Protein AF-A0A0L1ITR9-F1 (afdb_monomer_lite)

Structure (mmCIF, N/CA/C/O backbone):
data_AF-A0A0L1ITR9-F1
#
_entry.id   AF-A0A0L1ITR9-F1
#
loop_
_atom_site.group_PDB
_atom_site.id
_atom_site.type_symbol
_atom_site.label_atom_id
_atom_site.label_alt_id
_atom_site.label_comp_id
_atom_site.label_asym_id
_atom_site.label_entity_id
_atom_site.label_seq_id
_atom_site.pdbx_PDB_ins_code
_atom_site.Cartn_x
_atom_site.Cartn_y
_atom_site.Cartn_z
_atom_site.occupancy
_atom_site.B_iso_or_equiv
_atom_site.auth_seq_id
_atom_site.auth_comp_id
_atom_site.auth_asym_id
_atom_site.auth_atom_id
_atom_site.pdbx_PDB_model_num
ATOM 1 N N . MET A 1 1 ? 1.481 13.370 52.789 1.00 41.44 1 MET A N 1
ATOM 2 C CA . MET A 1 1 ? 1.783 13.736 51.389 1.00 41.44 1 MET A CA 1
ATOM 3 C C . MET A 1 1 ? 1.053 12.750 50.497 1.00 41.44 1 MET A C 1
ATOM 5 O O . MET A 1 1 ? 1.472 11.607 50.410 1.00 41.44 1 MET A O 1
ATOM 9 N N . LEU A 1 2 ? -0.093 13.161 49.955 1.00 45.22 2 LEU A N 1
ATOM 10 C CA . LEU A 1 2 ? -0.971 12.350 49.114 1.00 45.22 2 LEU A CA 1
ATOM 11 C C . LEU A 1 2 ? -1.088 13.097 47.783 1.00 45.22 2 LEU A C 1
ATOM 13 O O . LEU A 1 2 ? -1.755 14.128 47.729 1.00 45.22 2 LEU A O 1
ATOM 17 N N . PHE A 1 3 ? -0.381 12.639 46.751 1.00 43.41 3 PHE A N 1
ATOM 18 C CA . PHE A 1 3 ? -0.640 13.105 45.391 1.00 43.41 3 PHE A CA 1
ATOM 19 C C . PHE A 1 3 ? -1.745 12.225 44.792 1.00 43.41 3 PHE A C 1
ATOM 21 O O . PHE A 1 3 ? -1.700 11.004 44.968 1.00 43.41 3 PHE A O 1
ATOM 28 N N . PRO A 1 4 ? -2.775 12.835 44.184 1.00 46.94 4 PRO A N 1
ATOM 29 C CA . PRO A 1 4 ? -3.994 12.156 43.783 1.00 46.94 4 PRO A CA 1
ATOM 30 C C . PRO A 1 4 ? -3.747 11.228 42.597 1.00 46.94 4 PRO A C 1
ATOM 32 O O . PRO A 1 4 ? -2.846 11.435 41.785 1.00 46.94 4 PRO A O 1
ATOM 35 N N . GLY A 1 5 ? -4.569 10.183 42.558 1.00 47.94 5 GLY A N 1
ATOM 36 C CA . GLY A 1 5 ? -4.495 9.086 41.617 1.00 47.94 5 GLY A CA 1
ATOM 37 C C . GLY A 1 5 ? -4.455 9.543 40.167 1.00 47.94 5 GLY A C 1
ATOM 38 O O . GLY A 1 5 ? -5.266 10.343 39.705 1.00 47.94 5 GLY A O 1
ATOM 39 N N . PHE A 1 6 ? -3.496 8.953 39.468 1.00 42.38 6 PHE A N 1
ATOM 40 C CA . PHE A 1 6 ? -3.457 8.809 38.029 1.00 42.38 6 PHE A CA 1
ATOM 41 C C . PHE A 1 6 ? -4.741 8.084 37.599 1.00 42.38 6 PHE A C 1
ATOM 43 O O . PHE A 1 6 ? -4.851 6.863 37.718 1.00 42.38 6 PHE A O 1
ATOM 50 N N . ALA A 1 7 ? -5.748 8.857 37.196 1.00 45.38 7 ALA A N 1
ATOM 51 C CA . ALA A 1 7 ? -6.944 8.341 36.554 1.00 45.38 7 ALA A CA 1
ATOM 52 C C . ALA A 1 7 ? -6.525 7.777 35.193 1.00 45.38 7 ALA A C 1
ATOM 54 O O . ALA A 1 7 ? -6.351 8.512 34.224 1.00 45.38 7 ALA A O 1
ATOM 55 N N . LEU A 1 8 ? -6.305 6.463 35.144 1.00 44.38 8 LEU A N 1
ATOM 56 C CA . LEU A 1 8 ? -6.223 5.730 33.892 1.00 44.38 8 LEU A CA 1
ATOM 57 C C . LEU A 1 8 ? -7.656 5.635 33.362 1.00 44.38 8 LEU A C 1
ATOM 59 O O . LEU A 1 8 ? -8.423 4.748 33.743 1.00 44.38 8 LEU A O 1
ATOM 63 N N . GLU A 1 9 ? -8.034 6.635 32.571 1.00 41.38 9 GLU A N 1
ATOM 64 C CA . GLU A 1 9 ? -9.305 6.679 31.866 1.00 41.38 9 GLU A CA 1
ATOM 65 C C . GLU A 1 9 ? -9.405 5.415 31.004 1.00 41.38 9 GLU A C 1
ATOM 67 O O . GLU A 1 9 ? -8.639 5.176 30.071 1.00 41.38 9 GLU A O 1
ATOM 72 N N . SER A 1 10 ? -10.284 4.523 31.449 1.00 46.44 10 SER A N 1
ATOM 73 C CA . SER A 1 10 ? -10.645 3.300 30.757 1.00 46.44 10 SER A CA 1
ATOM 74 C C . SER A 1 10 ? -11.578 3.649 29.606 1.00 46.44 10 SER A C 1
ATOM 76 O O . SER A 1 10 ? -12.419 4.530 29.741 1.00 46.44 10 SER A O 1
ATOM 78 N N . THR A 1 11 ? -11.485 2.861 28.536 1.00 49.69 11 THR A N 1
ATOM 79 C CA . THR A 1 11 ? -12.354 2.876 27.351 1.00 49.69 11 THR A CA 1
ATOM 80 C C . THR A 1 11 ? -11.907 3.811 26.221 1.00 49.69 11 THR A C 1
ATOM 82 O O . THR A 1 11 ? -12.585 4.746 25.813 1.00 49.69 11 THR A O 1
ATOM 85 N N . VAL A 1 12 ? -10.787 3.464 25.580 1.00 48.56 12 VAL A N 1
ATOM 86 C CA . VAL A 1 12 ? -10.720 3.679 24.128 1.00 48.56 12 VAL A CA 1
ATOM 87 C C . VAL A 1 12 ? -11.602 2.599 23.508 1.00 48.56 12 VAL A C 1
ATOM 89 O O . VAL A 1 12 ? -11.151 1.504 23.178 1.00 48.56 12 VAL A O 1
ATOM 92 N N . GLY A 1 13 ? -12.903 2.883 23.439 1.00 41.06 13 GLY A N 1
ATOM 93 C CA . GLY A 1 13 ? -13.769 2.211 22.487 1.00 41.06 13 GLY A CA 1
ATOM 94 C C . GLY A 1 13 ? -13.197 2.514 21.115 1.00 41.06 13 GLY A C 1
ATOM 95 O O . GLY A 1 13 ? -13.208 3.666 20.702 1.00 41.06 13 GLY A O 1
ATOM 96 N N . VAL A 1 14 ? -12.622 1.509 20.461 1.00 45.97 14 VAL A N 1
ATOM 97 C CA . VAL A 1 14 ? -12.189 1.620 19.071 1.00 45.97 14 VAL A CA 1
ATOM 98 C C . VAL A 1 14 ? -13.477 1.705 18.250 1.00 45.97 14 VAL A C 1
ATOM 100 O O . VAL A 1 14 ? -14.190 0.699 18.179 1.00 45.97 14 VAL A O 1
ATOM 103 N N . PRO A 1 15 ? -13.857 2.874 17.699 1.00 41.12 15 PRO A N 1
ATOM 104 C CA . PRO A 1 15 ? -14.972 2.910 16.773 1.00 41.12 15 PRO A CA 1
ATOM 105 C C . PRO A 1 15 ? -14.579 2.063 15.563 1.00 41.12 15 PRO A C 1
ATOM 107 O O . PRO A 1 15 ? -13.482 2.190 15.023 1.00 41.12 15 PRO A O 1
ATOM 110 N N . VAL A 1 16 ? -15.480 1.188 15.137 1.00 46.16 16 VAL A N 1
ATOM 111 C CA . VAL A 1 16 ? -15.321 0.281 13.987 1.00 46.16 16 VAL A CA 1
ATOM 112 C C . VAL A 1 16 ? -15.351 1.010 12.628 1.00 46.16 16 VAL A C 1
ATOM 114 O O . VAL A 1 16 ? -15.528 0.384 11.591 1.00 46.16 16 VAL A O 1
ATOM 117 N N . ASP A 1 17 ? -15.084 2.318 12.642 1.00 45.28 17 ASP A N 1
ATOM 118 C CA . ASP A 1 17 ? -15.018 3.250 11.513 1.00 45.28 17 ASP A CA 1
ATOM 119 C C . ASP A 1 17 ? -13.706 4.072 11.560 1.00 45.28 17 ASP A C 1
ATOM 121 O O . ASP A 1 17 ? -13.636 5.201 11.081 1.00 45.28 17 ASP A O 1
ATOM 125 N N . ALA A 1 18 ? -12.656 3.533 12.193 1.00 45.38 18 ALA A N 1
ATOM 126 C CA . ALA A 1 18 ? -11.388 4.212 12.494 1.00 45.38 18 ALA A CA 1
ATOM 127 C C . ALA A 1 18 ? -10.454 4.422 11.284 1.00 45.38 18 ALA A C 1
ATOM 129 O O . ALA A 1 18 ? -9.237 4.399 11.434 1.00 45.38 18 ALA A O 1
ATOM 130 N N . PHE A 1 19 ? -11.005 4.631 10.090 1.00 47.47 19 PHE A N 1
ATOM 131 C CA . PHE A 1 19 ? -10.255 5.200 8.978 1.00 47.47 19 PHE A CA 1
ATOM 132 C C . PHE A 1 19 ? -10.701 6.655 8.840 1.00 47.47 19 PHE A C 1
ATOM 134 O O . PHE A 1 19 ? -11.608 6.990 8.080 1.00 47.47 19 PHE A O 1
ATOM 141 N N . THR A 1 20 ? -10.143 7.501 9.707 1.00 54.78 20 THR A N 1
ATOM 142 C CA . THR A 1 20 ? -10.438 8.938 9.764 1.00 54.78 20 THR A CA 1
ATOM 143 C C . THR A 1 20 ? -10.297 9.527 8.356 1.00 54.78 20 THR A C 1
ATOM 145 O O . THR A 1 20 ? -9.365 9.163 7.644 1.00 54.78 20 THR A O 1
ATOM 148 N N . ILE A 1 21 ? -11.195 10.425 7.934 1.00 56.72 21 ILE A N 1
ATOM 149 C CA . ILE A 1 21 ? -11.180 11.039 6.585 1.00 56.72 21 ILE A CA 1
ATOM 150 C C . ILE A 1 21 ? -9.780 11.569 6.218 1.00 56.72 21 ILE A C 1
ATOM 152 O O . ILE A 1 21 ? -9.356 11.479 5.068 1.00 56.72 21 ILE A O 1
ATOM 156 N N . ASP A 1 22 ? -9.037 12.064 7.207 1.00 63.72 22 ASP A N 1
ATOM 157 C CA . ASP A 1 22 ? -7.659 12.522 7.060 1.00 63.72 22 ASP A CA 1
ATOM 158 C C . ASP A 1 22 ? -6.688 11.412 6.615 1.00 63.72 22 ASP A C 1
ATOM 160 O O . ASP A 1 22 ? -5.841 11.654 5.758 1.00 63.72 22 ASP A O 1
ATOM 164 N N . GLU A 1 23 ? -6.818 10.185 7.128 1.00 69.44 23 GLU A N 1
ATOM 165 C CA . GLU A 1 23 ? -5.958 9.062 6.734 1.00 69.44 23 GLU A CA 1
ATOM 166 C C . GLU A 1 23 ? -6.239 8.594 5.304 1.00 69.44 23 GLU A C 1
ATOM 168 O O . GLU A 1 23 ? -5.291 8.290 4.580 1.00 69.44 23 GLU A O 1
ATOM 173 N N . ASP A 1 24 ? -7.499 8.606 4.855 1.00 71.81 24 ASP A N 1
ATOM 174 C CA . ASP A 1 24 ? -7.839 8.335 3.449 1.00 71.81 24 ASP A CA 1
ATOM 175 C C . ASP A 1 24 ? -7.189 9.350 2.518 1.00 71.81 24 ASP A C 1
ATOM 177 O O . ASP A 1 24 ? -6.498 8.988 1.564 1.00 71.81 24 ASP A O 1
ATOM 181 N N . VAL A 1 25 ? -7.344 10.633 2.838 1.00 76.38 25 VAL A N 1
ATOM 182 C CA . VAL A 1 25 ? -6.756 11.725 2.061 1.00 76.38 25 VAL A CA 1
ATOM 183 C C . VAL A 1 25 ? -5.231 11.603 2.020 1.00 76.38 25 VAL A C 1
ATOM 185 O O . VAL A 1 25 ? -4.625 11.811 0.964 1.00 76.38 25 VAL A O 1
ATOM 188 N N . ILE A 1 26 ? -4.599 11.215 3.130 1.00 78.50 26 ILE A N 1
ATOM 189 C CA . ILE A 1 26 ? -3.150 11.015 3.191 1.00 78.50 26 ILE A CA 1
ATOM 190 C C . ILE A 1 26 ? -2.724 9.790 2.384 1.00 78.50 26 ILE A C 1
ATOM 192 O O . ILE A 1 26 ? -1.797 9.913 1.582 1.00 78.50 26 ILE A O 1
ATOM 196 N N . LEU A 1 27 ? -3.381 8.634 2.539 1.00 78.69 27 LEU A N 1
ATOM 197 C CA . LEU A 1 27 ? -3.063 7.440 1.753 1.00 78.69 27 LEU A CA 1
ATOM 198 C C . LEU A 1 27 ? -3.215 7.718 0.261 1.00 78.69 27 LEU A C 1
ATOM 200 O O . LEU A 1 27 ? -2.327 7.363 -0.508 1.00 78.69 27 LEU A O 1
ATOM 204 N N . ARG A 1 28 ? -4.272 8.421 -0.146 1.00 79.88 28 ARG A N 1
ATOM 205 C CA . ARG A 1 28 ? -4.489 8.812 -1.542 1.00 79.88 28 ARG A CA 1
ATOM 206 C C . ARG A 1 28 ? -3.400 9.746 -2.047 1.00 79.88 28 ARG A C 1
ATOM 208 O O . ARG A 1 28 ? -2.808 9.462 -3.080 1.00 79.88 28 ARG A O 1
ATOM 215 N N . THR A 1 29 ? -3.049 10.780 -1.284 1.00 82.25 29 THR A N 1
ATOM 216 C CA . THR A 1 29 ? -1.954 11.705 -1.632 1.00 82.25 29 THR A CA 1
ATOM 217 C C . THR A 1 29 ? -0.618 10.972 -1.753 1.00 82.25 29 THR A C 1
ATOM 219 O O . THR A 1 29 ? 0.171 11.230 -2.659 1.00 82.25 29 THR A O 1
ATOM 222 N N . VAL A 1 30 ? -0.354 10.037 -0.841 1.00 85.88 30 VAL A N 1
ATOM 223 C CA . VAL A 1 30 ? 0.868 9.233 -0.819 1.00 85.88 30 VAL A CA 1
ATOM 224 C C . VAL A 1 30 ? 0.908 8.256 -1.994 1.00 85.88 30 VAL A C 1
ATOM 226 O O . VAL A 1 30 ? 1.956 8.118 -2.622 1.00 85.88 30 VAL A O 1
ATOM 2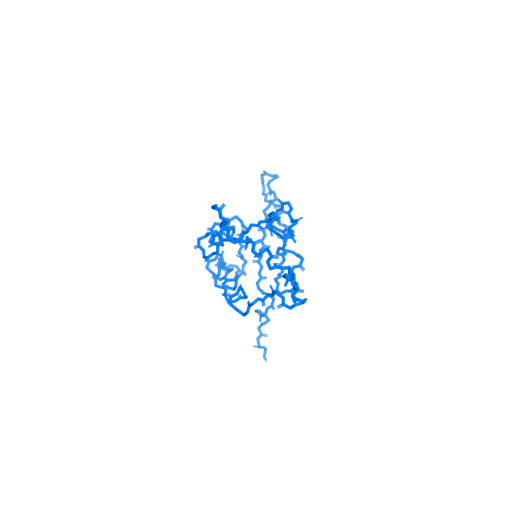29 N N . VAL A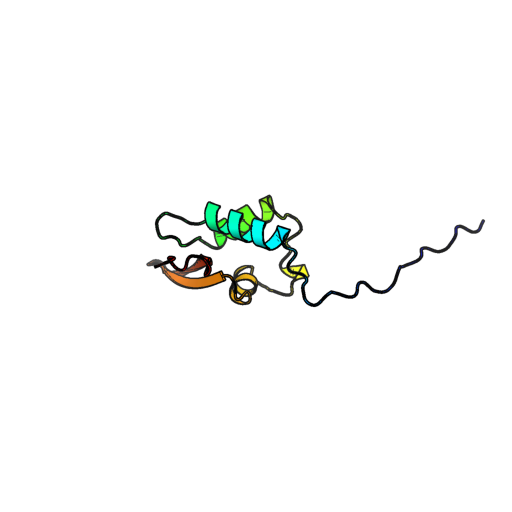 1 31 ? -0.210 7.603 -2.315 1.00 84.19 31 VAL A N 1
ATOM 230 C CA . VAL A 1 31 ? -0.335 6.716 -3.477 1.00 84.19 31 VAL A CA 1
ATOM 231 C C . VAL A 1 31 ? -0.214 7.513 -4.771 1.00 84.19 31 VAL A C 1
ATOM 233 O O . VAL A 1 31 ? 0.523 7.073 -5.639 1.00 84.19 31 VAL A O 1
ATOM 236 N N . GLU A 1 32 ? -0.828 8.691 -4.899 1.00 82.38 32 GLU A N 1
ATOM 237 C CA . GLU A 1 32 ? -0.655 9.579 -6.060 1.00 82.38 32 GLU A CA 1
ATOM 238 C C . GLU A 1 32 ? 0.797 10.024 -6.223 1.00 82.38 32 GLU A C 1
ATOM 240 O O . GLU A 1 32 ? 1.365 9.895 -7.301 1.00 82.38 32 GLU A O 1
ATOM 245 N N . ALA A 1 33 ? 1.432 10.483 -5.145 1.00 83.00 33 ALA A N 1
ATOM 246 C CA . ALA A 1 33 ? 2.823 10.922 -5.179 1.00 83.00 33 ALA A CA 1
ATOM 247 C C . ALA A 1 33 ? 3.816 9.766 -5.410 1.00 83.00 33 ALA A C 1
ATOM 249 O O . ALA A 1 33 ? 4.930 9.994 -5.882 1.00 83.00 33 ALA A O 1
ATOM 250 N N . ALA A 1 34 ? 3.439 8.531 -5.064 1.00 85.12 34 ALA A N 1
ATOM 251 C CA . ALA A 1 34 ? 4.201 7.324 -5.373 1.00 85.12 34 ALA A CA 1
ATOM 252 C C . ALA A 1 34 ? 3.826 6.697 -6.725 1.00 85.12 34 ALA A C 1
ATOM 254 O O . ALA A 1 34 ? 4.563 5.823 -7.193 1.00 85.12 34 ALA A O 1
ATOM 255 N N . SER A 1 35 ? 2.686 7.083 -7.304 1.00 83.38 35 SER A N 1
ATOM 256 C CA . SER A 1 35 ? 2.173 6.558 -8.562 1.00 83.38 35 SER A CA 1
ATOM 257 C C . SER A 1 35 ? 2.997 7.127 -9.693 1.00 83.38 35 SER A C 1
ATOM 259 O O . SER A 1 35 ? 3.127 8.336 -9.858 1.00 83.38 35 SER A O 1
ATOM 261 N N . ASP A 1 36 ? 3.529 6.224 -10.500 1.00 79.94 36 ASP A N 1
ATOM 262 C CA . ASP A 1 36 ? 4.305 6.584 -11.673 1.00 79.94 36 ASP A CA 1
ATOM 263 C C . ASP A 1 36 ? 3.384 6.766 -12.896 1.00 79.94 36 ASP A C 1
ATOM 265 O O . ASP A 1 36 ? 2.151 6.742 -12.784 1.00 79.94 36 ASP A O 1
ATOM 269 N N . TYR A 1 37 ? 3.975 6.892 -14.086 1.00 70.69 37 TYR A N 1
ATOM 270 C CA . TYR A 1 37 ? 3.239 7.052 -15.351 1.00 70.69 37 TYR A CA 1
ATOM 271 C C . TYR A 1 37 ? 2.268 5.897 -15.678 1.00 70.69 37 TYR A C 1
ATOM 273 O O . TYR A 1 37 ? 1.296 6.110 -16.395 1.00 70.69 37 TYR A O 1
ATOM 281 N N . ASP A 1 38 ? 2.488 4.697 -15.129 1.00 74.38 38 ASP A N 1
ATOM 282 C CA . ASP A 1 38 ? 1.614 3.516 -15.298 1.00 74.38 38 ASP A CA 1
ATOM 283 C C . ASP A 1 38 ? 0.324 3.608 -14.452 1.00 74.38 38 ASP A C 1
ATOM 285 O O . ASP A 1 38 ? -0.550 2.751 -14.542 1.00 74.38 38 ASP A O 1
ATOM 289 N N . GLY A 1 39 ? 0.203 4.612 -13.571 1.00 78.38 39 GLY A N 1
ATOM 290 C CA . GLY A 1 39 ? -0.890 4.696 -12.595 1.00 78.38 39 GLY A CA 1
ATOM 291 C C . GLY A 1 39 ? -0.769 3.705 -11.432 1.00 78.38 39 GLY A C 1
ATOM 292 O O . GLY A 1 39 ? -1.701 3.561 -10.641 1.00 78.38 39 GLY A O 1
ATOM 293 N N . TRP A 1 40 ? 0.377 3.029 -11.339 1.00 86.62 40 TRP A N 1
ATOM 294 C CA . TRP A 1 40 ? 0.743 2.132 -10.255 1.00 86.62 40 TRP A CA 1
ATOM 295 C C . TRP A 1 40 ? 1.854 2.751 -9.417 1.00 86.62 40 TRP A C 1
ATOM 297 O O . TRP A 1 40 ? 2.845 3.271 -9.934 1.00 86.62 40 TRP A O 1
ATOM 307 N N . ALA A 1 41 ? 1.712 2.622 -8.108 1.00 88.50 41 ALA A N 1
ATOM 308 C CA . ALA A 1 41 ? 2.649 3.104 -7.119 1.00 88.50 41 ALA A CA 1
ATOM 309 C C . ALA A 1 41 ? 3.429 1.945 -6.499 1.00 88.50 41 ALA A C 1
ATOM 311 O O . ALA A 1 41 ? 2.858 0.935 -6.087 1.00 88.50 41 ALA A O 1
ATOM 312 N N . ARG A 1 42 ? 4.754 2.074 -6.402 1.00 88.12 42 ARG A N 1
ATOM 313 C CA . ARG A 1 42 ? 5.587 1.050 -5.750 1.00 88.12 42 ARG A CA 1
ATOM 314 C C . ARG A 1 42 ? 5.397 1.114 -4.247 1.00 88.12 42 ARG A C 1
ATOM 316 O O . ARG A 1 42 ? 5.534 2.183 -3.651 1.00 88.12 42 ARG A O 1
ATOM 323 N N . ILE A 1 43 ? 5.198 -0.034 -3.608 1.00 85.00 43 ILE A N 1
ATOM 324 C CA . ILE A 1 43 ? 4.977 -0.066 -2.165 1.00 85.00 43 ILE A CA 1
ATOM 325 C C . ILE A 1 43 ? 6.150 0.478 -1.352 1.00 85.00 43 ILE A C 1
ATOM 327 O O . ILE A 1 43 ? 5.953 1.073 -0.298 1.00 85.00 43 ILE A O 1
ATOM 331 N N . SER A 1 44 ? 7.372 0.304 -1.854 1.00 84.38 44 SER A N 1
ATOM 332 C CA . SER A 1 44 ? 8.585 0.833 -1.232 1.00 84.38 44 SER A CA 1
ATOM 333 C C . SER A 1 44 ? 8.547 2.363 -1.183 1.00 84.38 44 SER A C 1
ATOM 335 O O . SER A 1 44 ? 8.897 2.971 -0.171 1.00 84.38 44 SER A O 1
ATOM 337 N N . THR A 1 45 ? 8.060 2.990 -2.259 1.00 87.19 45 THR A N 1
ATOM 338 C CA . THR A 1 45 ? 7.867 4.441 -2.344 1.00 87.19 45 THR A CA 1
ATOM 339 C C . THR A 1 45 ? 6.713 4.889 -1.454 1.00 87.19 45 THR A C 1
ATOM 341 O O . THR A 1 45 ? 6.882 5.840 -0.694 1.00 87.19 45 THR A O 1
ATOM 344 N N . ILE A 1 46 ? 5.585 4.170 -1.483 1.00 86.06 46 ILE A N 1
ATOM 345 C CA . ILE A 1 46 ? 4.425 4.431 -0.618 1.00 86.06 46 ILE A CA 1
ATOM 346 C C . ILE A 1 46 ? 4.845 4.397 0.841 1.00 86.06 46 ILE A C 1
ATOM 348 O O . ILE A 1 46 ? 4.588 5.356 1.545 1.00 86.06 46 ILE A O 1
ATOM 352 N N . GLY A 1 47 ? 5.542 3.356 1.297 1.00 81.56 47 GLY A N 1
ATOM 353 C CA . GLY A 1 47 ? 5.989 3.261 2.686 1.00 81.56 47 GLY A CA 1
ATOM 354 C C . GLY A 1 47 ? 6.877 4.431 3.094 1.00 81.56 47 GLY A C 1
ATOM 355 O O . GLY A 1 47 ? 6.675 5.012 4.156 1.00 81.56 47 GLY A O 1
ATOM 356 N N . ARG A 1 48 ? 7.801 4.851 2.221 1.00 83.56 48 ARG A N 1
ATOM 357 C CA . ARG A 1 48 ? 8.670 6.006 2.485 1.00 83.56 48 ARG A CA 1
ATOM 358 C C . ARG A 1 48 ? 7.895 7.322 2.581 1.00 83.56 48 ARG A C 1
ATOM 360 O O . ARG A 1 48 ? 8.201 8.145 3.441 1.00 83.56 48 ARG A O 1
ATOM 367 N N . LEU A 1 49 ? 6.930 7.543 1.693 1.00 84.62 49 LEU A N 1
ATOM 368 C CA . LEU A 1 49 ? 6.074 8.729 1.721 1.00 84.62 49 LEU A CA 1
ATOM 369 C C . LEU A 1 49 ? 5.080 8.678 2.885 1.00 84.62 49 LEU A C 1
ATOM 371 O O . LEU A 1 49 ? 4.830 9.698 3.515 1.00 84.62 49 LEU A O 1
ATOM 375 N N . LEU A 1 50 ? 4.587 7.493 3.228 1.00 80.56 50 LEU A N 1
ATOM 376 C CA . LEU A 1 50 ? 3.650 7.272 4.316 1.00 80.56 50 LEU A CA 1
ATOM 377 C C . LEU A 1 50 ? 4.298 7.561 5.663 1.00 80.56 50 LEU A C 1
ATOM 379 O O . LEU A 1 50 ? 3.719 8.296 6.441 1.00 80.56 50 LEU A O 1
ATOM 383 N N . THR A 1 51 ? 5.531 7.109 5.907 1.00 80.31 51 THR A N 1
ATOM 384 C CA . THR A 1 51 ? 6.284 7.496 7.114 1.00 80.31 51 THR A CA 1
ATOM 385 C C . THR A 1 51 ? 6.525 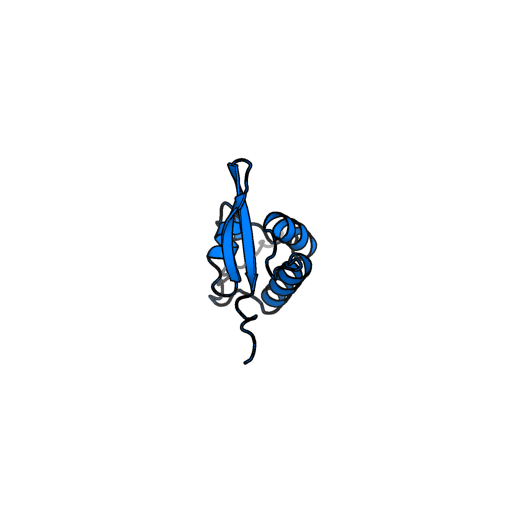9.008 7.194 1.00 80.31 51 THR A C 1
ATOM 387 O O . THR A 1 51 ? 6.647 9.556 8.286 1.00 80.31 51 THR A O 1
ATOM 390 N N . LYS A 1 52 ? 6.597 9.701 6.049 1.00 81.38 52 LYS A N 1
ATOM 391 C CA . LYS A 1 52 ? 6.766 11.159 6.000 1.00 81.38 52 LYS A CA 1
ATOM 392 C C . LYS A 1 52 ? 5.460 11.902 6.300 1.00 81.38 52 LYS A C 1
ATOM 394 O O . LYS A 1 52 ? 5.508 12.914 6.991 1.00 81.38 52 LYS A O 1
ATOM 399 N N . SER A 1 53 ? 4.333 11.430 5.771 1.00 78.38 53 SER A N 1
ATOM 400 C CA . SER A 1 53 ? 3.020 12.058 5.964 1.00 78.38 53 SER A CA 1
ATOM 401 C C . SER A 1 53 ? 2.367 11.660 7.292 1.00 78.38 53 SER A C 1
ATOM 403 O O . SER A 1 53 ? 1.813 12.507 7.982 1.00 78.38 53 SER A O 1
ATOM 405 N N . CYS A 1 54 ? 2.491 10.391 7.674 1.00 71.44 54 CYS A N 1
ATOM 406 C CA . CYS A 1 54 ? 1.997 9.799 8.912 1.00 71.44 54 CYS A CA 1
ATOM 407 C C . CYS A 1 54 ? 3.136 9.039 9.615 1.00 71.44 54 CYS A C 1
ATOM 409 O O . CYS A 1 54 ? 3.264 7.821 9.460 1.00 71.44 54 CYS A O 1
ATOM 411 N N . PRO A 1 55 ? 3.966 9.719 10.424 1.00 67.75 55 PRO A N 1
ATOM 412 C CA . PRO A 1 55 ? 4.999 9.050 11.217 1.00 67.75 55 PRO A CA 1
ATOM 413 C C .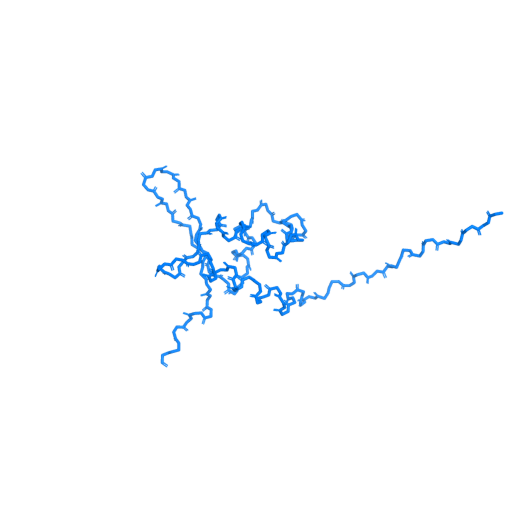 PRO A 1 55 ? 4.416 8.099 12.276 1.00 67.75 55 PRO A C 1
ATOM 415 O O . PRO A 1 55 ? 5.110 7.188 12.720 1.00 67.75 55 PRO A O 1
ATOM 418 N N . ASP A 1 56 ? 3.144 8.286 12.644 1.00 64.31 56 ASP A N 1
ATOM 419 C CA . ASP A 1 56 ? 2.401 7.422 13.571 1.00 64.31 56 ASP A CA 1
ATOM 420 C C . ASP A 1 56 ? 1.890 6.125 12.913 1.00 64.31 56 ASP A C 1
ATOM 422 O O . ASP A 1 56 ? 1.430 5.206 13.588 1.00 64.31 56 ASP A O 1
ATOM 426 N N . PHE A 1 57 ? 2.012 6.009 11.584 1.00 65.00 57 PHE A N 1
ATOM 427 C CA . PHE A 1 57 ? 1.568 4.835 10.839 1.00 65.00 57 PHE A CA 1
ATOM 428 C C . PHE A 1 57 ? 2.505 3.643 11.084 1.00 65.00 57 PHE A C 1
ATOM 430 O O . PHE A 1 57 ? 3.423 3.343 10.316 1.00 65.00 57 PHE A O 1
ATOM 437 N N . GLY A 1 58 ? 2.284 2.962 12.205 1.00 59.47 58 GLY A N 1
ATOM 438 C CA . GLY A 1 58 ? 3.019 1.779 12.615 1.00 59.47 58 GLY A CA 1
ATOM 439 C C . GLY A 1 58 ? 2.299 0.507 12.186 1.00 59.47 58 GLY A C 1
ATOM 440 O O . GLY A 1 58 ? 1.230 0.193 12.695 1.00 59.47 58 GLY A O 1
ATOM 441 N N . SER A 1 59 ? 2.925 -0.315 11.341 1.00 55.28 59 SER A N 1
ATOM 442 C CA . SER A 1 59 ? 2.445 -1.673 11.022 1.00 55.28 59 SER A CA 1
ATOM 443 C C . SER A 1 59 ? 2.170 -2.526 12.273 1.00 55.28 59 SER A C 1
ATOM 445 O O . SER A 1 59 ? 1.284 -3.378 12.275 1.00 55.28 59 SER A O 1
ATOM 447 N N . ARG A 1 60 ? 2.881 -2.229 13.371 1.00 57.38 60 ARG A N 1
ATOM 448 C CA . ARG A 1 60 ? 2.711 -2.833 14.698 1.00 57.38 60 ARG A CA 1
ATOM 449 C C . ARG A 1 60 ? 1.422 -2.408 15.409 1.00 57.38 60 ARG A C 1
ATOM 451 O O . ARG A 1 60 ? 0.864 -3.220 16.137 1.00 57.38 60 ARG A O 1
ATOM 458 N N . THR A 1 61 ? 0.954 -1.184 15.175 1.00 63.41 61 THR A N 1
ATOM 459 C CA . THR A 1 61 ? -0.331 -0.669 15.675 1.00 63.41 61 THR A CA 1
ATOM 460 C C . THR A 1 61 ? -1.498 -1.367 14.977 1.00 63.41 61 THR A C 1
ATOM 462 O O . THR A 1 61 ? -2.513 -1.654 15.599 1.00 63.41 61 THR A O 1
ATOM 465 N N . TYR A 1 62 ? -1.308 -1.728 13.707 1.00 63.31 62 TYR A N 1
ATOM 466 C CA . TYR A 1 62 ? -2.319 -2.385 12.878 1.00 63.31 62 TYR A CA 1
ATOM 467 C C . TYR A 1 62 ? -2.226 -3.922 12.847 1.00 63.31 62 TYR A C 1
ATOM 469 O O . TYR A 1 62 ? -3.040 -4.572 12.201 1.00 63.31 62 TYR A O 1
ATOM 477 N N . GLY A 1 63 ? -1.241 -4.528 13.519 1.00 66.62 63 GLY A N 1
ATOM 478 C CA . GLY A 1 63 ? -1.089 -5.989 13.591 1.00 66.62 63 GLY A CA 1
ATOM 479 C C . GLY A 1 63 ? -0.549 -6.669 12.323 1.00 66.62 63 GLY A C 1
ATOM 480 O O . GLY A 1 63 ? -0.516 -7.898 12.264 1.00 66.62 63 GLY A O 1
ATOM 481 N N . TYR A 1 64 ? -0.076 -5.910 11.330 1.00 69.56 64 TYR A N 1
ATOM 482 C CA . TYR A 1 64 ? 0.439 -6.451 10.067 1.00 69.56 64 TYR A CA 1
ATOM 483 C C . TYR A 1 64 ? 1.969 -6.532 10.056 1.00 69.56 64 TYR A C 1
ATOM 485 O O . TYR A 1 64 ? 2.671 -5.621 10.489 1.00 69.56 64 TYR A O 1
ATOM 493 N N . GLN A 1 65 ? 2.520 -7.610 9.489 1.00 67.81 65 GLN A N 1
ATOM 494 C CA . GLN A 1 65 ? 3.978 -7.765 9.336 1.00 67.81 65 GLN A CA 1
ATOM 495 C C . GLN A 1 65 ? 4.569 -6.853 8.259 1.00 67.81 65 GLN A C 1
ATOM 497 O O . GLN A 1 65 ? 5.752 -6.517 8.306 1.00 67.81 65 GLN A O 1
ATOM 502 N N . LYS A 1 66 ? 3.766 -6.480 7.259 1.00 73.50 66 LYS A N 1
ATOM 503 C CA . LYS A 1 66 ? 4.203 -5.685 6.112 1.00 73.50 66 LYS A CA 1
ATOM 504 C C . LYS A 1 66 ? 3.123 -4.680 5.756 1.00 73.50 66 LYS A C 1
ATOM 506 O O . LYS A 1 66 ? 1.945 -5.024 5.744 1.00 73.50 66 LYS A O 1
ATOM 511 N N . LEU A 1 67 ? 3.545 -3.479 5.364 1.00 76.81 67 LEU A N 1
ATOM 512 C CA . LEU A 1 67 ? 2.653 -2.459 4.810 1.00 76.81 67 LEU A CA 1
ATOM 513 C C . LEU A 1 67 ? 1.830 -3.004 3.630 1.00 76.81 67 LEU A C 1
ATOM 515 O O . LEU A 1 67 ? 0.680 -2.633 3.455 1.00 76.81 67 LEU A O 1
ATOM 519 N N . SER A 1 68 ? 2.393 -3.943 2.863 1.00 77.94 68 SER A N 1
ATOM 520 C CA . SER A 1 68 ? 1.693 -4.603 1.756 1.00 77.94 68 SER A CA 1
ATOM 521 C C . SER A 1 68 ? 0.448 -5.344 2.167 1.00 77.94 68 SER A C 1
ATOM 523 O O . SER A 1 68 ? -0.500 -5.370 1.401 1.00 77.94 68 SER A O 1
ATOM 525 N N . ASP A 1 69 ? 0.484 -5.979 3.331 1.00 77.88 69 ASP A N 1
ATOM 526 C CA . ASP A 1 69 ? -0.628 -6.782 3.815 1.00 77.88 69 ASP A CA 1
ATOM 527 C C . ASP A 1 69 ? -1.742 -5.872 4.329 1.00 77.88 69 ASP A C 1
ATOM 529 O O . ASP A 1 69 ? -2.901 -6.068 3.994 1.00 77.88 69 ASP A O 1
ATOM 533 N N . LEU A 1 70 ? -1.359 -4.786 5.008 1.00 79.12 70 LEU A N 1
ATOM 534 C CA . LEU A 1 70 ? -2.278 -3.736 5.437 1.00 79.12 70 LEU A CA 1
ATOM 535 C C . LEU A 1 70 ? -2.988 -3.079 4.248 1.00 79.12 70 LEU A C 1
ATOM 537 O O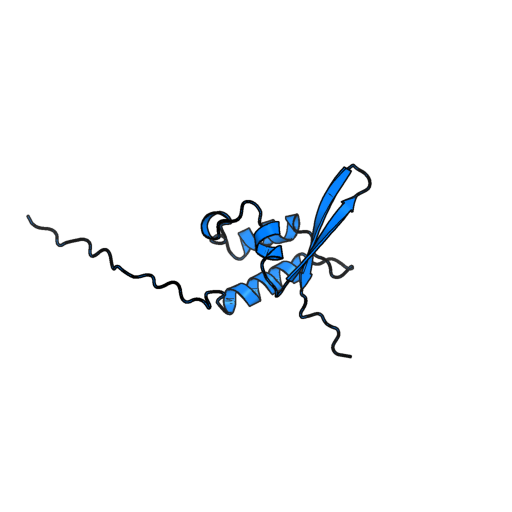 . LEU A 1 70 ? -4.209 -2.966 4.240 1.00 79.12 70 LEU A O 1
ATOM 541 N N . ILE A 1 71 ? -2.232 -2.658 3.231 1.00 78.94 71 ILE A N 1
ATOM 542 C CA . ILE A 1 71 ? -2.809 -2.021 2.042 1.00 78.94 71 ILE A CA 1
ATOM 543 C C . ILE A 1 71 ? -3.647 -3.032 1.249 1.00 78.94 71 ILE A C 1
ATOM 545 O O . ILE A 1 71 ? -4.713 -2.672 0.769 1.00 78.94 71 ILE A O 1
ATOM 549 N N . ALA A 1 72 ? -3.209 -4.292 1.144 1.00 78.69 72 ALA A N 1
ATOM 550 C CA . ALA A 1 72 ? -3.976 -5.348 0.480 1.00 78.69 72 ALA A CA 1
ATOM 551 C C . ALA A 1 72 ? -5.274 -5.705 1.220 1.00 78.69 72 ALA A C 1
ATOM 553 O O . ALA A 1 72 ? -6.237 -6.129 0.586 1.00 78.69 72 ALA A O 1
ATOM 554 N N . ALA A 1 73 ? -5.301 -5.549 2.545 1.00 78.38 73 ALA A N 1
ATOM 555 C CA . ALA A 1 73 ? -6.502 -5.717 3.352 1.00 78.38 73 ALA A CA 1
ATOM 556 C C . ALA A 1 73 ? -7.483 -4.544 3.196 1.00 78.38 73 ALA A C 1
ATOM 558 O O . ALA A 1 73 ? -8.667 -4.698 3.494 1.00 78.38 73 ALA A O 1
ATOM 559 N N . SER A 1 74 ? -7.015 -3.383 2.722 1.00 75.06 74 SER A N 1
ATOM 560 C CA . SER A 1 74 ? -7.877 -2.233 2.466 1.00 75.06 74 SER A CA 1
ATOM 561 C C . SER A 1 74 ? -8.628 -2.401 1.139 1.00 75.06 74 SER A C 1
ATOM 563 O O . SER A 1 74 ? -7.995 -2.516 0.090 1.00 75.06 74 SER A O 1
ATOM 565 N N . PRO A 1 75 ? -9.973 -2.359 1.132 1.00 74.06 75 PRO A N 1
ATOM 566 C CA . PRO A 1 75 ? -10.762 -2.500 -0.093 1.00 74.06 75 PRO A CA 1
ATOM 567 C C . PRO A 1 75 ? -10.667 -1.281 -1.026 1.00 74.06 75 PRO A C 1
ATOM 569 O O . PRO A 1 75 ? -11.084 -1.365 -2.181 1.00 74.06 75 PRO A O 1
ATOM 572 N N . LEU A 1 76 ? -10.131 -0.159 -0.535 1.00 75.12 76 LEU A N 1
ATOM 573 C CA . LEU A 1 76 ? -9.981 1.104 -1.268 1.00 75.12 76 LEU A CA 1
ATOM 574 C C . LEU A 1 76 ? -8.819 1.066 -2.269 1.00 75.12 76 LEU A C 1
ATOM 576 O O . LEU A 1 76 ? -8.829 1.766 -3.283 1.00 75.12 76 LEU A O 1
ATOM 580 N N . PHE A 1 77 ? -7.824 0.222 -1.999 1.00 83.31 77 PHE A N 1
ATOM 581 C CA . PHE A 1 77 ? -6.618 0.114 -2.802 1.00 83.31 77 PHE A CA 1
ATOM 582 C C . PHE A 1 77 ? -6.523 -1.270 -3.419 1.00 83.31 77 PHE A C 1
ATOM 584 O O . PHE A 1 77 ? -6.931 -2.277 -2.849 1.00 83.31 77 PHE A O 1
ATOM 591 N N . GLU A 1 78 ? -5.954 -1.331 -4.610 1.00 85.19 78 GLU A N 1
ATOM 592 C CA . GLU A 1 78 ? -5.643 -2.588 -5.252 1.00 85.19 78 GLU A CA 1
ATOM 593 C C . GLU A 1 78 ? -4.144 -2.822 -5.241 1.00 85.19 78 GLU A C 1
ATOM 595 O O . GLU A 1 78 ? -3.365 -2.024 -5.760 1.00 85.19 78 GLU A O 1
ATOM 600 N N . THR A 1 79 ? -3.737 -3.952 -4.672 1.00 86.81 79 THR A N 1
ATOM 601 C CA . THR A 1 79 ? -2.338 -4.364 -4.639 1.00 86.81 79 THR A CA 1
ATOM 602 C C . THR A 1 79 ? -2.085 -5.498 -5.621 1.00 86.81 79 THR A C 1
ATOM 604 O O . THR A 1 79 ? -2.766 -6.519 -5.582 1.00 86.81 79 THR A O 1
ATOM 607 N N . THR A 1 80 ? -1.062 -5.363 -6.456 1.00 85.69 80 THR A N 1
ATOM 608 C CA . THR A 1 80 ? -0.587 -6.401 -7.373 1.00 85.69 80 THR A CA 1
ATOM 609 C C . THR A 1 80 ? 0.881 -6.688 -7.103 1.00 85.69 80 THR A C 1
ATOM 611 O O . THR A 1 80 ? 1.695 -5.779 -6.974 1.00 85.69 80 THR A O 1
ATOM 614 N N . ARG A 1 81 ? 1.249 -7.968 -7.047 1.00 87.25 81 ARG A N 1
ATOM 615 C CA . ARG A 1 81 ? 2.647 -8.399 -6.933 1.00 87.25 81 ARG A CA 1
ATOM 616 C C . ARG A 1 81 ? 3.158 -8.713 -8.338 1.00 87.25 81 ARG A C 1
ATOM 618 O O . ARG A 1 81 ? 2.629 -9.618 -8.975 1.00 87.25 81 ARG A O 1
ATOM 625 N N . ARG A 1 82 ? 4.147 -7.964 -8.833 1.00 84.69 82 ARG A N 1
ATOM 626 C CA . ARG A 1 82 ? 4.792 -8.217 -10.130 1.00 84.69 82 ARG A CA 1
ATOM 627 C C . ARG A 1 82 ? 6.178 -8.815 -9.895 1.00 84.69 82 ARG A C 1
ATOM 629 O O . ARG A 1 82 ? 6.972 -8.271 -9.128 1.00 84.69 82 ARG A O 1
ATOM 636 N N . SER A 1 83 ? 6.468 -9.926 -10.562 1.00 84.56 83 SER A N 1
ATOM 637 C CA . SER A 1 83 ? 7.804 -10.524 -10.578 1.00 84.56 83 SER A CA 1
ATOM 638 C C . SER A 1 83 ? 8.648 -9.841 -11.655 1.00 84.56 83 SER A C 1
ATOM 640 O O . SER A 1 83 ? 8.269 -9.813 -12.824 1.00 84.56 83 SER A O 1
ATOM 642 N N . LEU A 1 84 ? 9.766 -9.249 -11.248 1.00 82.38 84 LEU A N 1
ATOM 643 C CA . LEU A 1 84 ? 10.732 -8.570 -12.111 1.00 82.38 84 LEU A CA 1
ATOM 644 C C . LEU A 1 84 ? 11.799 -9.565 -12.614 1.00 82.38 84 LEU A C 1
ATOM 646 O O . LEU A 1 84 ? 11.994 -10.607 -11.986 1.00 82.38 84 LEU A O 1
ATOM 650 N N . PRO A 1 85 ? 12.528 -9.253 -13.707 1.00 77.25 85 PRO A N 1
ATOM 651 C CA . PRO A 1 85 ? 13.479 -10.160 -14.375 1.00 77.25 85 PRO A CA 1
ATOM 652 C C . PRO A 1 85 ? 14.778 -10.462 -13.593 1.00 77.25 85 PRO A C 1
ATOM 654 O O . PRO A 1 85 ? 15.816 -10.732 -14.185 1.00 77.25 85 PRO A O 1
ATOM 657 N N . ASN A 1 86 ? 14.745 -10.411 -12.264 1.00 79.19 86 ASN A N 1
ATOM 658 C CA . ASN A 1 86 ? 15.894 -10.643 -11.390 1.00 79.19 86 ASN A CA 1
ATOM 659 C C . ASN A 1 86 ? 15.458 -11.329 -10.077 1.00 79.19 86 ASN A C 1
ATOM 661 O O . ASN A 1 86 ? 15.965 -11.007 -9.010 1.00 79.19 86 ASN A O 1
ATOM 665 N N . 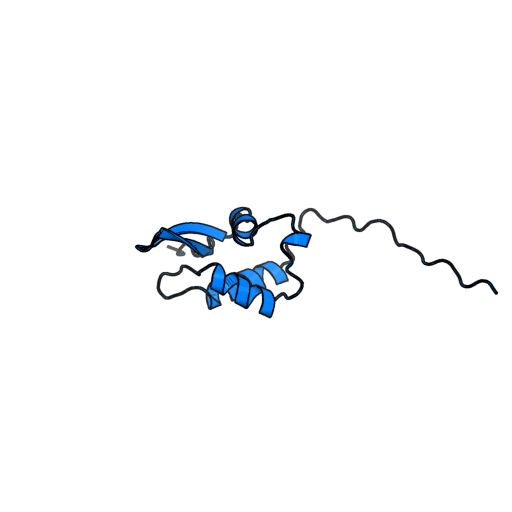ASP A 1 87 ? 14.422 -12.176 -10.151 1.00 79.44 87 ASP A N 1
ATOM 666 C CA . ASP A 1 87 ? 13.784 -12.887 -9.024 1.00 79.44 87 ASP A CA 1
ATOM 667 C C . ASP A 1 87 ? 13.235 -11.991 -7.894 1.00 79.44 87 ASP A C 1
ATOM 669 O O . ASP A 1 87 ? 12.808 -12.463 -6.838 1.00 79.44 87 ASP A O 1
ATOM 673 N N . PHE A 1 88 ? 13.164 -10.678 -8.119 1.00 80.75 88 PHE A N 1
ATOM 674 C CA . PHE A 1 88 ? 12.546 -9.750 -7.182 1.00 80.75 88 PHE A CA 1
ATOM 675 C C . PHE A 1 88 ? 11.046 -9.653 -7.436 1.00 80.75 88 PHE A C 1
ATOM 677 O O . PHE A 1 88 ? 10.592 -9.385 -8.546 1.00 80.75 88 PHE A O 1
ATOM 684 N N . THR A 1 89 ? 10.262 -9.840 -6.378 1.00 82.62 89 THR A N 1
ATOM 685 C CA . THR A 1 89 ? 8.825 -9.565 -6.399 1.00 82.62 89 THR A CA 1
ATOM 686 C C . THR A 1 89 ? 8.600 -8.169 -5.847 1.00 82.62 89 THR A C 1
ATOM 688 O O . THR A 1 89 ? 8.835 -7.929 -4.662 1.00 82.62 89 THR A O 1
ATOM 691 N N . GLU A 1 90 ? 8.136 -7.257 -6.693 1.00 86.19 90 GLU A N 1
ATOM 692 C CA . GLU A 1 90 ? 7.786 -5.906 -6.279 1.00 86.19 90 GLU A CA 1
ATOM 693 C C . GLU A 1 90 ? 6.268 -5.759 -6.200 1.00 86.19 90 GLU A C 1
ATOM 695 O O . GLU A 1 90 ? 5.517 -6.252 -7.045 1.00 86.19 90 GLU A O 1
ATOM 700 N N . ILE A 1 91 ? 5.806 -5.122 -5.128 1.00 87.06 91 ILE A N 1
ATOM 701 C CA . ILE A 1 91 ? 4.383 -4.914 -4.884 1.00 87.06 91 ILE A CA 1
ATOM 702 C C . ILE A 1 91 ? 4.033 -3.515 -5.357 1.00 87.06 91 ILE A C 1
ATOM 704 O O . ILE A 1 91 ? 4.629 -2.522 -4.934 1.00 87.06 91 ILE A O 1
ATOM 708 N N . PHE A 1 92 ? 3.046 -3.470 -6.229 1.00 87.94 92 PHE A N 1
ATOM 709 C CA . PHE A 1 92 ? 2.456 -2.271 -6.772 1.00 87.94 92 PHE A CA 1
ATOM 710 C C . PHE A 1 92 ? 1.083 -2.078 -6.152 1.00 87.94 92 PHE A C 1
ATOM 712 O O . PHE A 1 92 ? 0.368 -3.043 -5.892 1.00 87.94 92 PHE A O 1
ATOM 719 N N . VAL A 1 93 ? 0.725 -0.830 -5.914 1.00 87.62 93 VAL A N 1
ATOM 720 C CA . VAL A 1 93 ? -0.552 -0.419 -5.350 1.00 87.62 93 VAL A CA 1
ATOM 721 C C . VAL A 1 93 ? -1.158 0.599 -6.299 1.00 87.62 93 VAL A C 1
ATOM 723 O O . VAL A 1 93 ? -0.453 1.480 -6.785 1.00 87.62 93 VAL A O 1
ATOM 726 N N . ARG A 1 94 ? -2.452 0.497 -6.561 1.00 85.00 94 ARG A N 1
ATOM 727 C CA . ARG A 1 94 ? -3.222 1.530 -7.248 1.00 85.00 94 ARG A CA 1
ATOM 728 C C . ARG A 1 94 ? -4.470 1.862 -6.450 1.00 85.00 94 ARG A C 1
ATOM 730 O O . ARG A 1 94 ? -4.989 1.023 -5.720 1.00 85.00 94 ARG A O 1
ATOM 737 N N . ASP A 1 95 ? -4.944 3.084 -6.598 1.00 84.19 95 ASP A N 1
ATOM 738 C CA . ASP A 1 95 ? -6.234 3.503 -6.064 1.00 84.19 95 ASP A CA 1
ATOM 739 C C . ASP A 1 95 ? -7.369 2.912 -6.921 1.00 84.19 95 ASP A C 1
ATOM 741 O O . ASP A 1 95 ? -7.318 3.004 -8.150 1.00 84.19 95 ASP A O 1
ATOM 745 N N . LYS A 1 96 ? -8.368 2.272 -6.290 1.00 74.44 96 LYS A N 1
ATOM 746 C CA . LYS A 1 96 ? -9.513 1.684 -7.011 1.00 74.44 96 LYS A CA 1
ATOM 747 C C . LYS A 1 96 ? -10.539 2.719 -7.451 1.00 74.44 96 LYS A C 1
ATOM 749 O O . LYS A 1 96 ? -11.254 2.465 -8.411 1.00 74.44 96 LYS A O 1
ATOM 754 N N . ARG A 1 97 ? -10.610 3.875 -6.783 1.00 68.69 97 ARG A N 1
ATOM 755 C CA . ARG A 1 97 ? -11.528 4.961 -7.153 1.00 68.69 97 ARG A CA 1
ATOM 756 C C . ARG A 1 97 ? -11.140 5.609 -8.481 1.00 68.69 97 ARG A C 1
ATOM 758 O O . ARG A 1 97 ? -11.981 6.240 -9.109 1.00 68.69 97 ARG A O 1
ATOM 765 N N . ARG A 1 98 ? -9.915 5.395 -8.961 1.00 61.94 98 ARG A N 1
ATOM 766 C CA . ARG A 1 98 ? -9.505 5.677 -10.341 1.00 61.94 98 ARG A CA 1
ATOM 767 C C . ARG A 1 98 ? -10.156 4.735 -11.373 1.00 61.94 98 ARG A C 1
ATOM 769 O O . ARG A 1 98 ? -9.551 4.464 -12.411 1.00 61.94 98 ARG A O 1
ATOM 776 N N . GLU A 1 99 ? -11.370 4.241 -11.115 1.00 53.62 99 GLU A N 1
ATOM 777 C CA . GLU A 1 99 ? -12.280 3.906 -12.207 1.00 53.62 99 GLU A CA 1
ATOM 778 C C . GLU A 1 99 ? -12.383 5.167 -13.076 1.00 53.62 99 GLU A C 1
ATOM 780 O O . GLU A 1 99 ? -12.679 6.243 -12.543 1.00 53.62 99 GLU A O 1
ATOM 785 N N . PRO A 1 100 ? -12.033 5.098 -14.373 1.00 46.44 100 PRO A N 1
ATOM 786 C CA . PRO A 1 100 ? -12.349 6.197 -15.260 1.00 46.44 100 PRO A CA 1
ATOM 787 C C . PRO A 1 100 ? -13.864 6.373 -15.173 1.00 46.44 100 PRO A C 1
ATOM 789 O O . PRO A 1 100 ? -14.615 5.428 -15.394 1.00 46.44 100 PRO A O 1
ATOM 792 N N . GLU A 1 101 ? -14.296 7.560 -14.767 1.00 45.72 101 GLU A N 1
ATOM 793 C CA . GLU A 1 101 ? -15.642 8.020 -15.073 1.00 45.72 101 GLU A CA 1
ATOM 794 C C . GLU A 1 101 ? -15.768 7.916 -16.605 1.00 45.72 101 GLU A C 1
ATOM 796 O O . GLU A 1 101 ? -15.108 8.672 -17.322 1.00 45.72 101 GLU A O 1
ATOM 801 N N . GLU A 1 102 ? -16.457 6.876 -17.092 1.00 47.12 102 GLU A N 1
ATOM 802 C CA . GLU A 1 102 ? -16.812 6.713 -18.511 1.00 47.12 102 GLU A CA 1
ATOM 803 C C . GLU A 1 102 ? -17.950 7.661 -18.900 1.00 47.12 102 GLU A C 1
ATOM 805 O O . GLU A 1 102 ? -18.918 7.791 -18.112 1.00 47.12 102 GLU A O 1
#

Foldseek 3Di:
DDDDDDPPDDDPPPPPVPCPPLNVVQLQVLQVVQQDPVQKGWVVSSVVSCCVSCVVPDCVVVVHPDPQVVQCPDPQKDWDWDQDPPRDTIIIIHGPVPPPPD

Sequence (102 aa):
MLFPGFALESTVGVPVDAFTIDEDVILRTVVEAASDYDGWARISTIGRLLTKSCPDFGSRTYGYQKLSDLIAASPLFETTRRSLPNDFTEIFVRDKRREPEE

Secondary structure (DSSP, 8-state):
--PPP----------TT---HHHHHHHHHHHHHHB-TTS-EEHHHHHHHHHHH-TT--TTTTT-SSHHHHHHH-TTEEEEEEE-TTS-EEEEEEESS-----

Organism: Aspergillus nomiae NRRL (strain ATCC 15546 / NRRL 13137 / CBS 260.88 / M93) (NCBI:txid1509407)

Radius of gyration: 18.14 Å; chains: 1; bounding box: 33×27×70 Å

pLDDT: mean 70.23, std 15.43, range [41.06, 88.5]

InterPro domains:
  IPR025605 OST-HTH/LOTUS domain [PF12872] (33-86)
  IPR025605 OST-HTH/LOTUS domain [PS51644] (22-97)
  IPR041966 LOTUS-like domain [G3DSA:3.30.420.610] (26-96)